Protein AF-A0A5P8WHI8-F1 (afdb_monomer_lite)

Sequence (136 aa):
MHRQERSLDRHYQQRSSLTTFSTIPIKSMQPTISIPQHWGYPRFALEQRTEQGTILGLYYYPNGTELAEQFGGGWRYALMPNKNSDELFHFQENQIQPLTPEELFHQITAEIDFYQQQINILNRQLTVLTEGATNG

Secondary structure (DSSP, 8-state):
--------------------------------PPPPTTSPPPSS-TT-EETTEEEEEEEEE-TTSHHHHHH-SEEEEEEESSTT----EEEEGGG--BPPHHHHHHHHHHHHHHHHHHHHHHHHHHHHHHHHHHT-

Radius of gyration: 28.97 Å; chains: 1; bounding box: 55×82×59 Å

Organism: NCBI:txid2653204

Structure (mmCIF, N/CA/C/O backbone):
data_AF-A0A5P8WHI8-F1
#
_entry.id   AF-A0A5P8WHI8-F1
#
loop_
_atom_site.group_PDB
_atom_site.id
_atom_site.type_symbol
_atom_site.label_atom_id
_atom_site.label_alt_id
_atom_site.label_comp_id
_atom_site.label_asym_id
_atom_site.label_entity_id
_atom_site.label_seq_id
_atom_site.pdbx_PDB_ins_code
_atom_site.Cartn_x
_atom_site.Cartn_y
_atom_site.Cartn_z
_atom_site.occupancy
_atom_site.B_iso_or_equiv
_atom_site.auth_seq_id
_atom_site.auth_comp_id
_atom_site.auth_asym_id
_atom_site.auth_atom_id
_atom_site.pdbx_PDB_model_num
ATOM 1 N N . MET A 1 1 ? 35.576 66.468 -33.083 1.00 38.62 1 MET A N 1
ATOM 2 C CA . MET A 1 1 ? 35.969 65.289 -33.893 1.00 38.62 1 MET A CA 1
ATOM 3 C C . MET A 1 1 ? 35.856 64.071 -32.980 1.00 38.62 1 MET A C 1
ATOM 5 O O . MET A 1 1 ? 36.640 64.002 -32.054 1.00 38.62 1 MET A O 1
ATOM 9 N N . HIS A 1 2 ? 34.806 63.244 -32.943 1.00 37.09 2 HIS A N 1
ATOM 10 C CA . HIS A 1 2 ? 34.093 62.470 -33.979 1.00 37.09 2 HIS A CA 1
ATOM 11 C C . HIS A 1 2 ? 34.968 61.455 -34.735 1.00 37.09 2 HIS A C 1
ATOM 13 O O . HIS A 1 2 ? 35.583 61.833 -35.728 1.00 37.09 2 HIS A O 1
ATOM 19 N N . ARG A 1 3 ? 34.964 60.191 -34.264 1.00 33.81 3 ARG A N 1
ATOM 20 C CA . ARG A 1 3 ? 34.824 58.918 -35.023 1.00 33.81 3 ARG A CA 1
ATOM 21 C C . ARG A 1 3 ? 34.829 57.741 -34.015 1.00 33.81 3 ARG A C 1
ATOM 23 O O . ARG A 1 3 ? 35.724 57.707 -33.184 1.00 33.81 3 ARG A O 1
ATOM 30 N N . GLN A 1 4 ? 33.732 56.981 -33.841 1.00 36.38 4 GLN A N 1
ATOM 31 C CA . GLN A 1 4 ? 33.419 55.682 -34.497 1.00 36.38 4 GLN A CA 1
ATOM 32 C C . GLN A 1 4 ? 34.516 54.630 -34.216 1.00 36.38 4 GLN A C 1
ATOM 34 O O . GLN A 1 4 ? 35.677 54.916 -34.453 1.00 36.38 4 GLN A O 1
ATOM 39 N N . GLU A 1 5 ? 34.287 53.397 -33.753 1.00 35.50 5 GLU A N 1
ATOM 40 C CA . GLU A 1 5 ? 33.186 52.433 -33.928 1.00 35.50 5 GLU A CA 1
ATOM 41 C C . GLU A 1 5 ? 33.658 51.157 -33.158 1.00 35.50 5 GLU A C 1
ATOM 43 O O . GLU A 1 5 ? 34.841 50.844 -33.230 1.00 35.50 5 GLU A O 1
ATOM 48 N N . ARG A 1 6 ? 32.895 50.470 -32.294 1.00 38.19 6 ARG A N 1
ATOM 49 C CA . ARG A 1 6 ? 32.208 49.163 -32.508 1.00 38.19 6 ARG A CA 1
ATOM 50 C C . ARG A 1 6 ? 32.120 48.493 -31.124 1.00 38.19 6 ARG A C 1
ATOM 52 O O . ARG A 1 6 ? 33.112 48.445 -30.413 1.00 38.19 6 ARG A O 1
ATOM 59 N N . SER A 1 7 ? 30.919 48.224 -30.615 1.00 37.97 7 SER A N 1
ATOM 60 C CA . SER A 1 7 ? 30.178 46.960 -30.779 1.00 37.97 7 SER A CA 1
ATOM 61 C C . SER A 1 7 ? 30.771 45.823 -29.951 1.00 37.97 7 SER A C 1
ATOM 63 O O . SER A 1 7 ? 31.786 45.272 -30.354 1.00 37.97 7 SER A O 1
ATOM 65 N N . LEU A 1 8 ? 30.093 45.468 -28.852 1.00 39.69 8 LEU A N 1
ATOM 66 C CA . LEU A 1 8 ? 29.764 44.091 -28.460 1.00 39.69 8 LEU A CA 1
ATOM 67 C C . LEU A 1 8 ? 28.716 44.127 -27.323 1.00 39.69 8 LEU A C 1
ATOM 69 O O . LEU A 1 8 ? 28.942 44.675 -26.248 1.00 39.69 8 LEU A O 1
ATOM 73 N N . ASP A 1 9 ? 27.542 43.588 -27.651 1.00 38.22 9 ASP A N 1
ATOM 74 C CA . ASP A 1 9 ? 26.589 42.896 -26.779 1.00 38.22 9 ASP A CA 1
ATOM 75 C C . ASP A 1 9 ? 25.823 43.666 -25.694 1.00 38.22 9 ASP A C 1
ATOM 77 O O . ASP A 1 9 ? 25.878 43.388 -24.498 1.00 38.22 9 ASP A O 1
ATOM 81 N N . ARG A 1 10 ? 24.915 44.531 -26.161 1.00 40.72 10 ARG A N 1
ATOM 82 C CA . ARG A 1 10 ? 23.573 44.638 -25.568 1.00 40.72 10 ARG A CA 1
ATOM 83 C C . ARG A 1 10 ? 22.611 43.780 -26.384 1.00 40.72 10 ARG A C 1
ATOM 85 O O . ARG A 1 10 ? 22.176 44.252 -27.420 1.00 40.72 10 ARG A O 1
ATOM 92 N N . HIS A 1 11 ? 22.265 42.580 -25.914 1.00 38.16 11 HIS A N 1
ATOM 93 C CA . HIS A 1 11 ? 21.031 41.863 -26.284 1.00 38.16 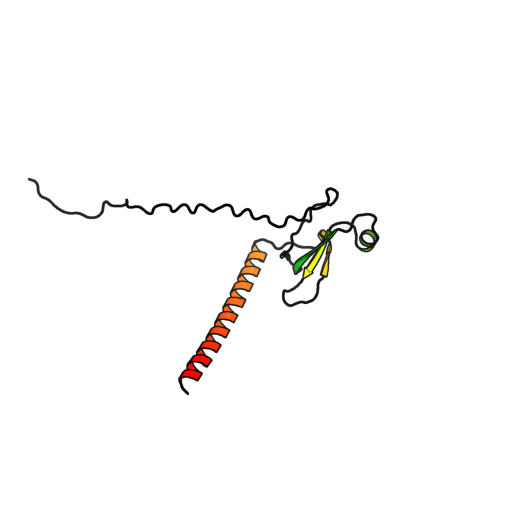11 HIS A CA 1
ATOM 94 C C . HIS A 1 11 ? 20.739 40.706 -25.304 1.00 38.16 11 HIS A C 1
ATOM 96 O O . HIS A 1 11 ? 20.634 39.549 -25.690 1.00 38.16 11 HIS A O 1
ATOM 102 N N . TYR A 1 12 ? 20.528 41.007 -24.019 1.00 36.59 12 TYR A N 1
ATOM 103 C CA . TYR A 1 12 ? 19.754 40.109 -23.148 1.00 36.59 12 TYR A CA 1
ATOM 104 C C . TYR A 1 12 ? 18.271 40.463 -23.255 1.00 36.59 12 TYR A C 1
ATOM 106 O O . TYR A 1 12 ? 17.674 41.016 -22.339 1.00 36.59 12 TYR A O 1
ATOM 114 N N . GLN A 1 13 ? 17.684 40.195 -24.423 1.00 38.03 13 GLN A N 1
ATOM 115 C CA . GLN A 1 13 ? 16.231 40.139 -24.582 1.00 38.03 13 GLN A CA 1
ATOM 116 C C . GLN A 1 13 ? 15.867 39.477 -25.909 1.00 38.03 13 GLN A C 1
ATOM 118 O O . GLN A 1 13 ? 15.640 40.138 -26.918 1.00 38.03 13 GLN A O 1
ATOM 123 N N . GLN A 1 14 ? 15.752 38.151 -25.882 1.00 34.25 14 GLN A N 1
ATOM 124 C CA . GLN A 1 14 ? 14.882 37.430 -26.803 1.00 34.25 14 GLN A CA 1
ATOM 125 C C . GLN A 1 14 ? 14.411 36.113 -26.170 1.00 34.25 14 GLN A C 1
ATOM 127 O O . GLN A 1 14 ? 15.117 35.118 -26.122 1.00 34.25 14 GLN A O 1
ATOM 132 N N . ARG A 1 15 ? 13.180 36.181 -25.650 1.00 40.28 15 ARG A N 1
ATOM 133 C CA . ARG A 1 15 ? 12.101 35.199 -25.823 1.00 40.28 15 ARG A CA 1
ATOM 134 C C . ARG A 1 15 ? 12.485 33.719 -25.696 1.00 40.28 15 ARG A C 1
ATOM 136 O O . ARG A 1 15 ? 12.851 33.075 -26.669 1.00 40.28 15 ARG A O 1
ATOM 143 N N . SER A 1 16 ? 12.173 33.139 -24.544 1.00 36.28 16 SER A N 1
ATOM 144 C CA . SER A 1 16 ? 11.610 31.788 -24.510 1.00 36.28 16 SER A CA 1
ATOM 145 C C . SER A 1 16 ? 10.200 31.906 -23.959 1.00 36.28 16 SER A C 1
ATOM 147 O O . SER A 1 16 ? 9.978 32.172 -22.781 1.00 36.28 16 SER A O 1
ATOM 149 N N . SER A 1 17 ? 9.253 31.852 -24.885 1.00 39.50 17 SER A N 1
ATOM 150 C CA . SER A 1 17 ? 7.820 31.866 -24.654 1.00 39.50 17 SER A CA 1
ATOM 151 C C . SER A 1 17 ? 7.460 30.745 -23.683 1.00 39.50 17 SER A C 1
ATOM 153 O O . SER A 1 17 ? 7.738 29.577 -23.949 1.00 39.50 17 SER A O 1
ATOM 155 N N . LEU A 1 18 ? 6.831 31.110 -22.569 1.00 39.75 18 LEU A N 1
ATOM 156 C CA . LEU A 1 18 ? 6.149 30.181 -21.680 1.00 39.75 18 LEU A CA 1
ATOM 157 C C . LEU A 1 18 ? 5.110 29.415 -22.502 1.00 39.75 18 LEU A C 1
ATOM 159 O O . LEU A 1 18 ? 4.072 29.961 -22.868 1.00 39.75 18 LEU A O 1
ATOM 163 N N . THR A 1 19 ? 5.395 28.152 -22.804 1.00 36.44 19 THR A N 1
ATOM 164 C CA . THR A 1 19 ? 4.344 27.226 -23.217 1.00 36.44 19 THR A CA 1
ATOM 165 C C . THR A 1 19 ? 3.698 26.755 -21.928 1.00 36.44 19 THR A C 1
ATOM 167 O O . THR A 1 19 ? 4.173 25.828 -21.275 1.00 36.44 19 THR A O 1
ATOM 170 N N . THR A 1 20 ? 2.657 27.464 -21.500 1.00 36.59 20 THR A N 1
ATOM 171 C CA . THR A 1 20 ? 1.745 26.969 -20.476 1.00 36.59 20 THR A CA 1
ATOM 172 C C . THR A 1 20 ? 1.108 25.704 -21.038 1.00 36.59 20 THR A C 1
ATOM 174 O O . THR A 1 20 ? 0.197 2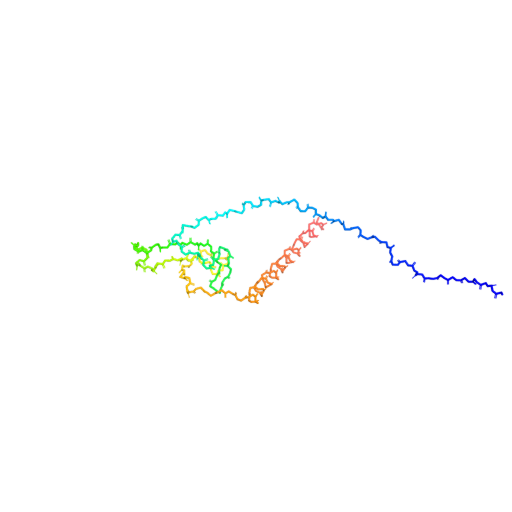5.774 -21.861 1.00 36.59 20 THR A O 1
ATOM 177 N N . PHE A 1 21 ? 1.605 24.538 -20.629 1.00 40.47 21 PHE A N 1
ATOM 178 C CA . PHE A 1 21 ? 0.842 23.308 -20.760 1.00 40.47 21 PHE A CA 1
ATOM 179 C C . PHE A 1 21 ? -0.432 23.513 -19.944 1.00 40.47 21 PHE A C 1
ATOM 181 O O . PHE A 1 21 ? -0.407 23.536 -18.714 1.00 40.47 21 PHE A O 1
ATOM 188 N N . SER A 1 22 ? -1.547 23.748 -20.635 1.00 38.44 22 SER A N 1
ATOM 189 C CA . SER A 1 22 ? -2.865 23.607 -20.039 1.00 38.44 22 SER A CA 1
ATOM 190 C C . SER A 1 22 ? -3.012 22.125 -19.718 1.00 38.44 22 SER A C 1
ATOM 192 O O . SER A 1 22 ? -3.352 21.317 -20.580 1.00 38.44 22 SER A O 1
ATOM 194 N N . THR A 1 23 ? -2.645 21.751 -18.493 1.00 44.94 23 THR A N 1
ATOM 195 C CA . THR A 1 23 ? -2.982 20.448 -17.938 1.00 44.94 23 THR A CA 1
ATOM 196 C C . THR A 1 23 ? -4.497 20.377 -17.947 1.00 44.94 23 THR A C 1
ATOM 198 O O . THR A 1 23 ? -5.163 20.992 -17.114 1.00 44.94 23 THR A O 1
ATOM 201 N N . ILE A 1 24 ? -5.045 19.666 -18.930 1.00 52.69 24 ILE A N 1
ATOM 202 C CA . ILE A 1 24 ? -6.430 19.217 -18.895 1.00 52.69 24 ILE A CA 1
ATOM 203 C C . ILE A 1 24 ? -6.573 18.521 -17.540 1.00 52.69 24 ILE A C 1
ATOM 205 O O . ILE A 1 24 ? -5.793 17.601 -17.272 1.00 52.69 24 ILE A O 1
ATOM 209 N N . PRO A 1 25 ? -7.489 18.947 -16.654 1.00 48.78 25 PRO A N 1
ATOM 210 C CA . PRO A 1 25 ? -7.741 18.202 -15.442 1.00 48.78 25 PRO A CA 1
ATOM 211 C C . PRO A 1 25 ? -8.312 16.859 -15.884 1.00 48.78 25 PRO A C 1
ATOM 213 O O . PRO A 1 25 ? -9.499 16.729 -16.179 1.00 48.78 25 PRO A O 1
ATOM 216 N N . ILE A 1 26 ? -7.449 15.847 -15.968 1.00 54.50 26 ILE A N 1
ATOM 217 C CA . ILE A 1 26 ? -7.895 14.468 -15.947 1.00 54.50 26 ILE A CA 1
ATOM 218 C C . ILE A 1 26 ? -8.557 14.363 -14.585 1.00 54.50 26 ILE A C 1
ATOM 220 O O . ILE A 1 26 ? -7.881 14.360 -13.555 1.00 54.50 26 ILE A O 1
ATOM 224 N N . LYS A 1 27 ? -9.892 14.372 -14.566 1.00 56.62 27 LYS A N 1
ATOM 225 C CA . LYS A 1 27 ? -10.658 13.975 -13.396 1.00 56.62 27 LYS A CA 1
ATOM 226 C C . LYS A 1 27 ? -10.318 12.507 -13.170 1.00 56.62 27 LYS A C 1
ATOM 228 O O . LYS A 1 27 ? -11.005 11.615 -13.653 1.00 56.62 27 LYS A O 1
ATOM 233 N N . SER A 1 28 ? -9.205 12.284 -12.483 1.00 54.72 28 SER A N 1
ATOM 234 C CA . SER A 1 28 ? -8.907 11.068 -11.763 1.00 54.72 28 SER A CA 1
ATOM 235 C C . SER A 1 28 ? -10.102 10.866 -10.845 1.00 54.72 28 SER A C 1
ATOM 237 O O . SER A 1 28 ? -10.212 11.487 -9.789 1.00 54.72 28 SER A O 1
ATOM 239 N N . MET A 1 29 ? -11.070 10.058 -11.273 1.00 57.00 29 MET A N 1
ATOM 240 C CA . MET A 1 29 ? -11.910 9.377 -10.306 1.00 57.00 29 MET A CA 1
ATOM 241 C C . MET A 1 29 ? -11.013 8.303 -9.716 1.00 57.00 29 MET A C 1
ATOM 243 O O . MET A 1 29 ? -11.041 7.150 -10.134 1.00 57.00 29 MET A O 1
ATOM 247 N N . GLN A 1 30 ? -10.132 8.738 -8.815 1.00 63.53 30 GLN A N 1
ATOM 248 C CA . GLN A 1 30 ? -9.361 7.836 -7.989 1.00 63.53 30 GLN A CA 1
ATOM 249 C C . GLN A 1 30 ? -10.395 6.948 -7.294 1.00 63.53 30 GLN A C 1
ATOM 251 O O . GLN A 1 30 ? -11.325 7.492 -6.681 1.00 63.53 30 GLN A O 1
ATOM 256 N N . PRO A 1 31 ? -10.319 5.616 -7.448 1.00 61.75 31 PRO A N 1
ATOM 257 C CA . PRO A 1 31 ? -11.243 4.721 -6.774 1.00 61.75 31 PRO A CA 1
ATOM 258 C C . PRO A 1 31 ? -11.202 5.053 -5.284 1.00 61.75 31 PRO A C 1
ATOM 260 O O . PRO A 1 31 ? -10.179 4.907 -4.621 1.00 61.75 31 PRO A O 1
ATOM 263 N N . THR A 1 32 ? -12.304 5.612 -4.790 1.00 70.75 32 THR A N 1
ATOM 264 C CA . THR A 1 32 ? -12.404 6.093 -3.417 1.00 70.75 32 THR A CA 1
ATOM 265 C C . THR A 1 32 ? -13.132 5.020 -2.634 1.00 70.75 32 THR A C 1
ATOM 267 O O . THR A 1 32 ? -14.328 4.800 -2.827 1.00 70.75 32 THR A O 1
ATOM 270 N N . ILE A 1 33 ? -12.402 4.323 -1.771 1.00 72.88 33 ILE A N 1
ATOM 271 C CA . ILE A 1 33 ? -13.002 3.380 -0.833 1.00 72.88 33 ILE A CA 1
ATOM 272 C C . ILE A 1 33 ? -13.719 4.212 0.229 1.00 72.88 33 ILE A C 1
ATOM 274 O O . ILE A 1 33 ? -13.098 5.009 0.931 1.00 72.88 33 ILE A O 1
ATOM 278 N N . SER A 1 34 ? -15.039 4.059 0.323 1.00 81.81 34 SER A N 1
ATOM 279 C CA . SER A 1 34 ? -15.818 4.686 1.391 1.00 81.81 34 SER A CA 1
ATOM 280 C C . SER A 1 34 ? -15.738 3.82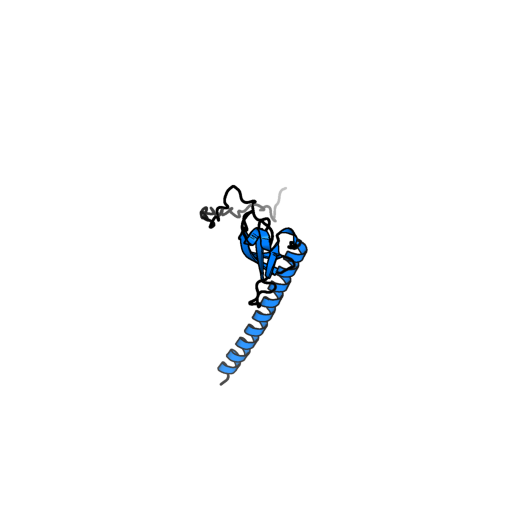8 2.644 1.00 81.81 34 SER A C 1
ATOM 282 O O . SER A 1 34 ? -16.149 2.669 2.638 1.00 81.81 34 SER A O 1
ATOM 284 N N . ILE A 1 35 ? -15.211 4.410 3.717 1.00 86.12 35 ILE A N 1
ATOM 285 C CA . ILE A 1 35 ? -15.140 3.766 5.027 1.00 86.12 35 ILE A CA 1
ATOM 286 C C . ILE A 1 35 ? -16.451 4.059 5.777 1.00 86.12 35 ILE A C 1
ATOM 288 O O . ILE A 1 35 ? -16.883 5.217 5.806 1.00 86.12 35 ILE A O 1
ATOM 292 N N . PRO A 1 36 ? -17.109 3.049 6.376 1.00 87.75 36 PRO A N 1
ATOM 293 C CA . PRO A 1 36 ? -18.281 3.265 7.219 1.00 87.75 36 PRO A CA 1
ATOM 294 C C . PRO A 1 36 ? -18.016 4.299 8.321 1.00 87.75 36 PRO A C 1
ATOM 296 O O . PRO A 1 36 ? -16.992 4.246 8.990 1.00 87.75 36 PRO A O 1
ATOM 299 N N . GLN A 1 37 ? -18.963 5.212 8.560 1.00 83.19 37 GLN A N 1
ATOM 300 C CA . GLN A 1 37 ? -18.780 6.365 9.464 1.00 83.19 37 GLN A CA 1
ATOM 301 C C . GLN A 1 37 ? -18.360 6.019 10.901 1.00 83.19 37 GLN A C 1
ATOM 303 O O . GLN A 1 37 ? -17.752 6.845 11.572 1.00 83.19 37 GLN A O 1
ATOM 308 N N . HIS A 1 38 ? -18.722 4.832 11.391 1.00 86.44 38 HIS A N 1
ATOM 309 C CA . HIS A 1 38 ? -18.407 4.391 12.751 1.00 86.44 38 HIS A CA 1
ATOM 310 C C . HIS A 1 38 ? -17.055 3.670 12.847 1.00 86.44 38 HIS A C 1
ATOM 312 O O . HIS A 1 38 ? -16.642 3.290 13.941 1.00 86.44 38 HIS A O 1
ATOM 318 N N . TRP A 1 39 ? -16.372 3.455 11.721 1.00 88.88 39 TRP A N 1
ATOM 319 C CA . TRP A 1 39 ? -15.011 2.936 11.710 1.00 88.88 39 TRP A CA 1
ATOM 320 C C . TRP A 1 39 ? -14.053 4.117 11.827 1.00 88.88 39 TRP A C 1
ATOM 322 O O . TRP A 1 39 ? -14.254 5.167 11.215 1.00 88.88 39 TRP A O 1
ATOM 332 N N . GLY A 1 40 ? -12.987 3.950 12.610 1.00 87.31 40 GLY A N 1
ATOM 333 C CA . GLY A 1 40 ? -11.855 4.869 12.520 1.00 87.31 40 GLY A CA 1
ATOM 334 C C . GLY A 1 40 ? -11.256 4.817 11.113 1.00 87.31 40 GLY A C 1
ATOM 335 O O . GLY A 1 40 ? -11.385 3.806 10.424 1.00 87.31 40 GLY A O 1
ATOM 336 N N . TYR A 1 41 ? -10.577 5.875 10.678 1.00 90.25 41 TYR A N 1
ATOM 337 C CA . TYR A 1 41 ? -9.779 5.805 9.452 1.00 90.25 41 TYR A CA 1
ATOM 338 C C . TYR A 1 41 ? -8.538 4.930 9.681 1.00 90.25 41 TYR A C 1
ATOM 340 O O . TYR A 1 41 ? -7.970 4.993 10.772 1.00 90.25 41 TYR A O 1
ATOM 348 N N . PRO A 1 42 ? -8.113 4.120 8.694 1.00 93.19 42 PRO A N 1
ATOM 349 C CA . PRO A 1 42 ? -6.878 3.362 8.809 1.00 93.19 42 PRO A CA 1
ATOM 350 C C . PRO A 1 42 ? -5.701 4.334 8.852 1.00 93.19 42 PRO A C 1
ATOM 352 O O . PRO A 1 42 ? -5.644 5.295 8.082 1.00 93.19 42 PRO A O 1
ATOM 355 N N . ARG A 1 43 ? -4.753 4.089 9.756 1.00 95.00 43 ARG A N 1
ATOM 356 C CA . ARG A 1 43 ? -3.532 4.892 9.867 1.00 95.00 43 ARG A CA 1
ATOM 357 C C . ARG A 1 43 ? -2.591 4.719 8.674 1.00 95.00 43 ARG A C 1
ATOM 359 O O . ARG A 1 43 ? -1.849 5.648 8.362 1.00 95.00 43 ARG A O 1
ATOM 366 N N . PHE A 1 44 ? -2.599 3.549 8.039 1.00 95.75 44 PHE A N 1
ATOM 367 C CA . PHE A 1 44 ? -1.708 3.227 6.924 1.00 95.75 44 PHE A CA 1
ATOM 368 C C . PHE A 1 44 ? -2.486 2.915 5.644 1.00 95.75 44 PHE A C 1
ATOM 370 O O . PHE A 1 44 ? -3.631 2.463 5.689 1.00 95.75 44 PHE A O 1
ATOM 377 N N . ALA A 1 45 ? -1.852 3.154 4.498 1.00 93.31 45 ALA A N 1
ATOM 378 C CA . ALA A 1 45 ? -2.448 2.945 3.182 1.00 93.31 45 ALA A CA 1
ATOM 379 C C . ALA A 1 45 ? -1.986 1.632 2.531 1.00 93.31 45 ALA A C 1
ATOM 381 O O . ALA A 1 45 ? -0.963 1.058 2.905 1.00 93.31 45 ALA A O 1
ATOM 382 N N . LEU A 1 46 ? -2.726 1.182 1.512 1.00 93.56 46 LEU A N 1
ATOM 383 C CA . LEU A 1 46 ? -2.256 0.123 0.615 1.00 93.56 46 LEU A CA 1
ATOM 384 C C . LEU A 1 46 ? -0.956 0.548 -0.078 1.00 93.56 46 LEU A C 1
ATOM 386 O O . LEU A 1 46 ? -0.742 1.729 -0.342 1.00 93.56 46 LEU A O 1
ATOM 390 N N . GLU A 1 47 ? -0.099 -0.432 -0.353 1.00 93.56 47 GLU A N 1
ATOM 391 C CA . GLU A 1 47 ? 1.231 -0.303 -0.967 1.00 93.56 47 GLU A CA 1
ATOM 392 C C . GLU A 1 47 ? 2.245 0.524 -0.164 1.00 93.56 47 GLU A C 1
ATOM 394 O O . GLU A 1 47 ? 3.401 0.675 -0.571 1.00 93.56 47 GLU A O 1
ATOM 399 N N . GLN A 1 48 ? 1.859 1.020 1.013 1.00 95.56 48 GLN A N 1
ATOM 400 C CA . GLN A 1 48 ? 2.784 1.689 1.908 1.00 95.56 48 GLN A CA 1
ATOM 401 C C . GLN A 1 48 ? 3.837 0.693 2.410 1.00 95.56 48 GLN A C 1
ATOM 403 O O . GLN A 1 48 ? 3.512 -0.397 2.889 1.00 95.56 48 GLN A O 1
ATOM 408 N N . ARG A 1 49 ? 5.110 1.092 2.310 1.00 95.81 49 ARG A N 1
ATOM 409 C CA . ARG A 1 49 ? 6.250 0.346 2.850 1.00 95.81 49 ARG A CA 1
ATOM 410 C C . ARG A 1 49 ? 6.450 0.689 4.325 1.00 95.81 49 ARG A C 1
ATOM 412 O O . ARG A 1 49 ? 6.402 1.859 4.714 1.00 95.81 49 ARG A O 1
ATOM 419 N N . THR A 1 50 ? 6.683 -0.334 5.128 1.00 96.88 50 THR A N 1
ATOM 420 C CA . THR A 1 50 ? 6.944 -0.272 6.568 1.00 96.88 50 THR A CA 1
ATOM 421 C C . THR A 1 50 ? 8.193 -1.099 6.870 1.00 96.88 50 THR A C 1
ATOM 423 O O . THR A 1 50 ? 8.714 -1.784 5.987 1.00 96.88 50 THR A O 1
ATOM 426 N N . GLU A 1 51 ? 8.691 -1.063 8.104 1.00 95.94 51 GLU A N 1
ATOM 427 C CA . GLU A 1 51 ? 9.822 -1.918 8.499 1.00 95.94 51 GLU A CA 1
ATOM 428 C C . GLU A 1 51 ? 9.514 -3.419 8.350 1.00 95.94 51 GLU A C 1
ATOM 430 O O . GLU A 1 51 ? 10.403 -4.218 8.071 1.00 95.94 51 GLU A O 1
ATOM 435 N N . GLN A 1 52 ? 8.249 -3.808 8.526 1.00 95.56 52 GLN A N 1
ATOM 436 C CA . GLN A 1 52 ? 7.785 -5.197 8.478 1.00 95.56 52 GLN A CA 1
ATOM 437 C C . GLN A 1 52 ? 7.451 -5.681 7.060 1.00 95.56 52 GLN A C 1
ATOM 439 O O . GLN A 1 52 ? 7.281 -6.883 6.860 1.00 95.56 52 GLN A O 1
ATOM 444 N N . GLY A 1 53 ? 7.302 -4.776 6.088 1.00 95.19 53 GLY A N 1
ATOM 445 C CA . GLY A 1 53 ? 6.942 -5.136 4.721 1.00 95.19 53 GLY A CA 1
ATOM 446 C C . GLY A 1 53 ? 6.077 -4.105 4.006 1.00 95.19 53 GLY A C 1
ATOM 447 O O . GLY A 1 53 ? 5.941 -2.958 4.420 1.00 95.19 53 GLY A O 1
ATOM 448 N N . THR A 1 54 ? 5.486 -4.520 2.889 1.00 96.12 54 THR A N 1
ATOM 449 C CA . THR A 1 54 ? 4.538 -3.704 2.117 1.00 96.12 54 THR A CA 1
ATOM 450 C C . THR A 1 54 ? 3.110 -4.087 2.477 1.00 96.12 54 THR A C 1
ATOM 452 O O . THR A 1 54 ? 2.773 -5.270 2.472 1.00 96.12 54 THR A O 1
ATOM 455 N N . ILE A 1 55 ? 2.263 -3.102 2.768 1.00 96.69 55 ILE A N 1
ATOM 456 C CA . ILE A 1 55 ? 0.848 -3.327 3.087 1.00 96.69 55 ILE A CA 1
ATOM 457 C C . ILE A 1 55 ? 0.088 -3.695 1.814 1.00 96.69 55 ILE A C 1
ATOM 459 O O . ILE A 1 55 ? -0.011 -2.885 0.898 1.00 96.69 55 ILE A O 1
ATOM 463 N N . LEU A 1 56 ? -0.491 -4.892 1.769 1.00 95.69 56 LEU A N 1
ATOM 464 C CA . LEU A 1 56 ? -1.286 -5.370 0.631 1.00 95.69 56 LEU A CA 1
ATOM 465 C C . LEU A 1 56 ? -2.772 -5.549 0.956 1.00 95.69 56 LEU A C 1
ATOM 467 O O . LEU A 1 56 ? -3.588 -5.656 0.044 1.00 95.69 56 LEU A O 1
ATOM 471 N N . GLY A 1 57 ? -3.143 -5.567 2.238 1.00 95.00 57 GLY A N 1
ATOM 472 C CA . GLY A 1 57 ? -4.532 -5.742 2.655 1.00 95.00 57 GLY A CA 1
ATOM 473 C C . GLY A 1 57 ? -4.888 -4.927 3.888 1.00 95.00 57 GLY A C 1
ATOM 474 O O . GLY A 1 57 ? -4.062 -4.734 4.780 1.00 95.00 57 GLY A O 1
ATOM 475 N N . LEU A 1 58 ? -6.143 -4.483 3.929 1.00 94.81 58 LEU A N 1
ATOM 476 C CA . LEU A 1 58 ? -6.760 -3.741 5.024 1.00 94.81 58 LEU A CA 1
ATOM 477 C C . LEU A 1 58 ? -8.039 -4.472 5.437 1.00 94.81 58 LEU A C 1
ATOM 479 O O . LEU A 1 58 ? -8.933 -4.658 4.611 1.00 94.81 58 LEU A O 1
ATOM 483 N N . TYR A 1 59 ? -8.148 -4.848 6.707 1.00 93.44 59 TYR A N 1
ATOM 484 C CA . TYR A 1 59 ? -9.345 -5.472 7.271 1.00 93.44 59 TYR A CA 1
ATOM 485 C C . TYR A 1 59 ? -9.774 -4.716 8.520 1.00 93.44 59 TYR A C 1
ATOM 487 O O . TYR A 1 59 ? -8.933 -4.319 9.322 1.00 93.44 59 TYR A O 1
ATOM 495 N N . TYR A 1 60 ? -11.077 -4.535 8.714 1.00 93.25 60 TYR A N 1
ATOM 496 C CA . TYR A 1 60 ? -11.609 -3.958 9.943 1.00 93.25 60 TYR A CA 1
ATOM 497 C C . TYR A 1 60 ? -12.389 -5.018 10.708 1.00 93.25 60 TYR A C 1
ATOM 499 O O . TYR A 1 60 ? -13.291 -5.639 10.147 1.00 93.25 60 TYR A O 1
ATOM 507 N N . TYR A 1 61 ? -12.051 -5.217 11.981 1.00 94.06 61 TYR A N 1
ATOM 508 C CA . TYR A 1 61 ? -12.772 -6.108 12.889 1.00 94.06 61 TYR A CA 1
ATOM 509 C C . TYR A 1 61 ? -13.644 -5.270 13.833 1.00 94.06 61 TYR A C 1
ATOM 511 O O . TYR A 1 61 ? -13.112 -4.646 14.758 1.00 94.06 61 TYR A O 1
ATOM 519 N N . PRO A 1 62 ? -14.974 -5.214 13.619 1.00 91.12 62 PRO A N 1
ATOM 520 C CA . PRO A 1 62 ? -15.869 -4.458 14.483 1.00 91.12 62 PRO A CA 1
ATOM 521 C C . PRO A 1 62 ? -15.903 -5.037 15.897 1.00 91.12 62 PRO A C 1
ATOM 523 O O . PRO A 1 62 ? -15.931 -6.256 16.079 1.00 91.12 62 PRO A O 1
ATOM 526 N N . ASN A 1 63 ? -15.952 -4.162 16.901 1.00 90.44 63 ASN A N 1
ATOM 527 C CA . ASN A 1 63 ? -16.101 -4.572 18.297 1.00 90.44 63 ASN A CA 1
ATOM 528 C C . ASN A 1 63 ? -17.376 -5.412 18.493 1.00 90.44 63 ASN A C 1
ATOM 530 O O . ASN A 1 63 ? -18.411 -5.115 17.898 1.00 90.44 63 ASN A O 1
ATOM 534 N N . GLY A 1 64 ? -17.302 -6.439 19.345 1.00 90.38 64 GLY A N 1
ATOM 535 C CA . GLY A 1 64 ? -18.422 -7.355 19.608 1.00 90.38 64 GLY A CA 1
ATOM 536 C C . GLY A 1 64 ? -18.620 -8.448 18.551 1.00 90.38 64 GLY A C 1
ATOM 537 O O . GLY A 1 64 ? -19.654 -9.107 18.549 1.00 90.38 64 GLY A O 1
ATOM 538 N N . THR A 1 65 ? -17.656 -8.632 17.644 1.00 92.25 65 THR A N 1
ATOM 539 C CA . THR A 1 65 ? -17.596 -9.786 16.733 1.00 92.25 65 THR A CA 1
ATOM 540 C C . THR A 1 65 ? -16.591 -10.818 17.240 1.00 92.25 65 THR A C 1
ATOM 542 O O . THR A 1 65 ? -15.617 -10.454 17.898 1.00 92.25 65 THR A O 1
ATOM 545 N N . GLU A 1 66 ? -16.769 -12.088 16.869 1.00 94.62 66 GLU A N 1
ATOM 546 C CA . GLU A 1 66 ? -15.849 -13.178 17.239 1.00 94.62 66 GLU A CA 1
ATOM 547 C C . GLU A 1 66 ? -14.393 -12.879 16.829 1.00 94.62 66 GLU A C 1
ATOM 549 O O . GLU A 1 66 ? -13.460 -13.092 17.600 1.00 94.62 66 GLU A O 1
ATOM 554 N N . LEU A 1 67 ? -14.184 -12.294 15.644 1.00 92.69 67 LEU A N 1
ATOM 555 C CA . LEU A 1 67 ? -12.848 -11.894 15.187 1.00 92.69 67 LEU A CA 1
ATOM 556 C C . LEU A 1 67 ? -12.226 -10.815 16.083 1.00 92.69 67 LEU A C 1
ATOM 558 O O . LEU A 1 67 ? -11.029 -10.860 16.366 1.00 92.69 67 LEU A O 1
ATOM 562 N N . ALA A 1 68 ? -13.020 -9.849 16.550 1.00 93.25 68 ALA A N 1
ATOM 563 C CA . ALA A 1 68 ? -12.536 -8.830 17.474 1.00 93.25 68 ALA A CA 1
ATOM 564 C C . ALA A 1 68 ? -12.264 -9.394 18.877 1.00 93.25 68 ALA A C 1
ATOM 566 O O . ALA A 1 68 ? -11.355 -8.906 19.543 1.00 93.25 68 ALA A O 1
ATOM 567 N N . GLU A 1 69 ? -12.994 -10.420 19.317 1.00 93.75 69 GLU A N 1
ATOM 568 C CA . GLU A 1 69 ? -12.714 -11.117 20.580 1.00 93.75 69 GLU A CA 1
ATOM 569 C C . GLU A 1 69 ? -11.400 -11.903 20.518 1.00 93.75 69 GLU A C 1
ATOM 571 O O . GLU A 1 69 ? -10.603 -11.845 21.452 1.00 93.75 69 GLU A O 1
ATOM 576 N N . GLN A 1 70 ? -11.142 -12.593 19.404 1.00 93.06 70 GLN A N 1
ATOM 577 C CA . GLN A 1 70 ? -9.937 -13.410 19.237 1.00 93.06 70 GLN A CA 1
ATOM 578 C C . GLN A 1 70 ? -8.686 -12.573 18.976 1.00 93.06 70 GLN A C 1
ATOM 580 O O . GLN A 1 70 ? -7.614 -12.856 19.510 1.00 93.06 70 GLN A O 1
ATOM 585 N N . PHE A 1 71 ? -8.804 -11.546 18.135 1.00 89.88 71 PHE A N 1
ATOM 586 C CA . PHE A 1 71 ? -7.638 -10.825 17.640 1.00 89.88 71 PHE A CA 1
ATOM 587 C C . PHE A 1 71 ? -7.517 -9.416 18.210 1.00 89.88 71 PHE A C 1
ATOM 589 O O . PHE A 1 71 ? -6.409 -8.877 18.178 1.00 89.88 71 PHE A O 1
ATOM 596 N N . GLY A 1 72 ? -8.598 -8.833 18.735 1.00 90.81 72 GLY A N 1
ATOM 597 C CA . GLY A 1 72 ? -8.757 -7.421 19.101 1.00 90.81 72 GLY A CA 1
ATOM 598 C C . GLY A 1 72 ? -9.536 -6.634 18.035 1.00 90.81 72 GLY A C 1
ATOM 599 O O . GLY A 1 72 ? -9.399 -6.892 16.836 1.00 90.81 72 GLY A O 1
ATOM 600 N N . GLY A 1 73 ? -10.328 -5.644 18.447 1.00 92.88 73 GLY A N 1
ATOM 601 C CA . GLY A 1 73 ? -11.071 -4.780 17.522 1.00 92.88 73 GLY A CA 1
ATOM 602 C C . GLY A 1 73 ? -10.194 -3.792 16.743 1.00 92.88 73 GLY A C 1
ATOM 603 O O . GLY A 1 73 ? -9.068 -3.490 17.141 1.00 92.88 73 GLY A O 1
ATOM 604 N N . GLY A 1 74 ? -10.728 -3.265 15.639 1.00 93.94 74 GLY A N 1
ATOM 605 C CA . GLY A 1 74 ? -10.096 -2.218 14.829 1.00 93.94 74 GLY A CA 1
ATOM 606 C C . GLY A 1 74 ? -9.412 -2.719 13.554 1.00 93.94 74 GLY A C 1
ATOM 607 O O . GLY A 1 74 ? -9.722 -3.798 13.045 1.00 93.94 74 GLY A O 1
ATOM 608 N N . TRP A 1 75 ? -8.504 -1.901 13.013 1.00 95.56 75 TRP A N 1
ATOM 609 C CA . TRP A 1 75 ? -7.809 -2.189 11.758 1.00 95.56 75 TRP A CA 1
ATOM 610 C C . TRP A 1 75 ? -6.744 -3.276 11.897 1.00 95.56 75 TRP A C 1
ATOM 612 O O . TRP A 1 75 ? -5.984 -3.335 12.868 1.00 95.56 75 TRP A O 1
ATOM 622 N N . ARG A 1 76 ? -6.674 -4.106 10.860 1.00 95.56 76 ARG A N 1
ATOM 623 C CA . ARG A 1 76 ? -5.660 -5.122 10.612 1.00 95.56 76 ARG A CA 1
ATOM 624 C C . ARG A 1 76 ? -5.064 -4.917 9.243 1.00 95.56 76 ARG A C 1
ATOM 626 O O . ARG A 1 76 ? -5.765 -4.584 8.288 1.00 95.56 76 ARG A O 1
ATOM 633 N N . TYR A 1 77 ? -3.779 -5.197 9.166 1.00 97.12 77 TYR A N 1
ATOM 634 C CA . TYR A 1 77 ? -2.990 -4.969 7.977 1.00 97.12 77 TYR A CA 1
ATOM 635 C C . TYR A 1 77 ? -2.311 -6.272 7.587 1.00 97.12 77 TYR A C 1
ATOM 637 O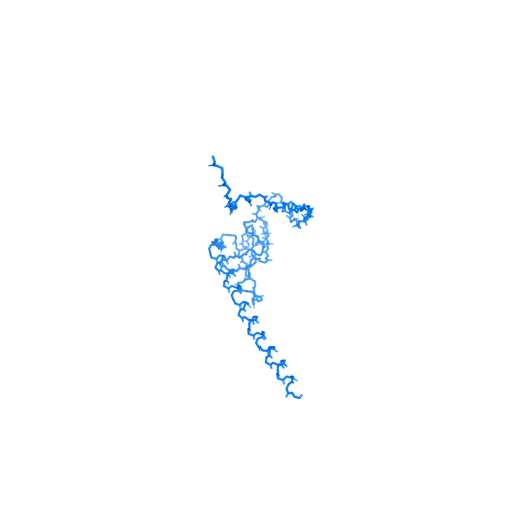 O . TYR A 1 77 ? -1.628 -6.877 8.414 1.00 97.12 77 TYR A O 1
ATOM 645 N N . ALA A 1 78 ? -2.514 -6.703 6.345 1.00 96.50 78 ALA A N 1
ATOM 646 C CA . ALA A 1 78 ? -1.751 -7.798 5.762 1.00 96.50 78 ALA A CA 1
ATOM 647 C C . ALA A 1 78 ? -0.508 -7.222 5.086 1.00 96.50 78 ALA A C 1
ATOM 649 O O . ALA A 1 78 ? -0.622 -6.385 4.187 1.00 96.50 78 ALA A O 1
ATOM 650 N N . LEU A 1 79 ? 0.662 -7.647 5.550 1.00 96.94 79 LEU A N 1
ATOM 651 C CA . LEU A 1 79 ? 1.957 -7.192 5.075 1.00 96.94 79 LEU A CA 1
ATOM 652 C C . LEU A 1 79 ? 2.698 -8.339 4.400 1.00 96.94 79 LEU A C 1
ATOM 654 O O . LEU A 1 79 ? 2.751 -9.456 4.916 1.00 96.94 79 LEU A O 1
ATOM 658 N N . MET A 1 80 ? 3.309 -8.018 3.267 1.00 96.56 80 MET A N 1
ATOM 659 C CA . MET A 1 80 ? 4.233 -8.887 2.556 1.00 96.56 80 MET A CA 1
ATOM 660 C C . MET A 1 80 ? 5.670 -8.443 2.881 1.00 96.56 80 MET A C 1
ATOM 662 O O . MET A 1 80 ? 6.030 -7.307 2.551 1.00 96.56 80 MET A O 1
ATOM 666 N N . PRO A 1 81 ? 6.499 -9.284 3.526 1.00 92.62 81 PRO A N 1
ATOM 667 C CA . PRO A 1 81 ? 7.795 -8.862 4.061 1.00 92.62 81 PRO A CA 1
ATOM 668 C C . PRO A 1 81 ? 8.829 -8.593 2.966 1.00 92.62 81 PRO A C 1
ATOM 670 O O . PRO A 1 81 ? 9.687 -7.728 3.116 1.00 92.62 81 PRO A O 1
ATOM 673 N N . ASN A 1 82 ? 8.746 -9.302 1.839 1.00 86.31 82 ASN A N 1
ATOM 674 C CA . ASN A 1 82 ? 9.562 -9.036 0.661 1.00 86.31 82 ASN A CA 1
ATOM 675 C C . ASN A 1 82 ? 8.766 -9.322 -0.622 1.00 86.31 82 ASN A C 1
ATOM 677 O O . ASN A 1 82 ? 7.853 -10.139 -0.613 1.00 86.31 82 ASN A O 1
ATOM 681 N N . LYS A 1 83 ? 9.131 -8.674 -1.736 1.00 81.19 83 LYS A N 1
ATOM 682 C CA . LYS A 1 83 ? 8.404 -8.767 -3.021 1.00 81.19 83 LYS A CA 1
ATOM 683 C C . LYS A 1 83 ? 8.415 -10.146 -3.685 1.00 81.19 83 LYS A C 1
ATOM 685 O O . LYS A 1 83 ? 7.668 -10.352 -4.632 1.00 81.19 83 LYS A O 1
ATOM 690 N N . ASN A 1 84 ? 9.259 -11.054 -3.210 1.00 82.75 84 ASN A N 1
ATOM 691 C CA . ASN A 1 84 ? 9.417 -12.402 -3.746 1.00 82.75 84 ASN A CA 1
ATOM 692 C C . ASN A 1 84 ? 8.815 -13.459 -2.807 1.00 82.75 84 ASN A C 1
ATOM 694 O O . ASN A 1 84 ? 9.095 -14.644 -2.967 1.00 82.75 84 ASN A O 1
ATOM 698 N N . SER A 1 85 ? 8.068 -13.035 -1.787 1.00 86.50 85 SER A N 1
ATOM 699 C CA . SER A 1 85 ? 7.442 -13.915 -0.812 1.00 86.50 85 SER A CA 1
ATOM 700 C C . SER A 1 85 ? 5.972 -14.088 -1.149 1.00 86.50 85 SER A C 1
ATOM 702 O O . SER A 1 85 ? 5.269 -13.109 -1.383 1.00 86.50 85 SER A O 1
ATOM 704 N N . ASP A 1 86 ? 5.509 -15.331 -1.091 1.00 87.62 86 ASP A N 1
ATOM 705 C CA . ASP A 1 86 ? 4.087 -15.661 -1.187 1.00 87.62 86 ASP A CA 1
ATOM 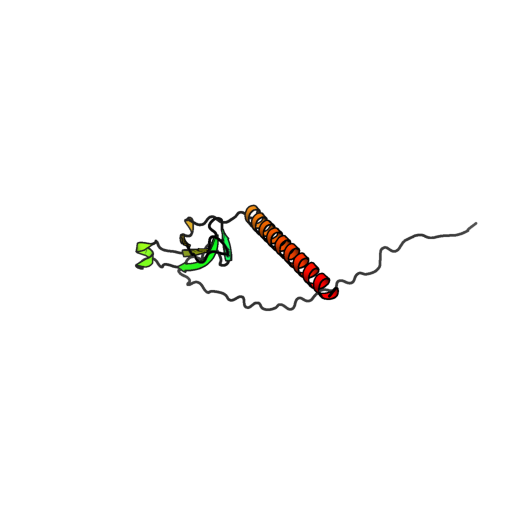706 C C . ASP A 1 86 ? 3.376 -15.565 0.180 1.00 87.62 86 ASP A C 1
ATOM 708 O O . ASP A 1 86 ? 2.178 -15.830 0.289 1.00 87.62 86 ASP A O 1
ATOM 712 N N . GLU A 1 87 ? 4.101 -15.205 1.245 1.00 92.31 87 GLU A N 1
ATOM 713 C CA . GLU A 1 87 ? 3.576 -15.165 2.608 1.00 92.31 87 GLU A CA 1
ATOM 714 C C . GLU A 1 87 ? 3.046 -13.775 2.981 1.00 92.31 87 GLU A C 1
ATOM 716 O O . GLU A 1 87 ? 3.689 -12.743 2.763 1.00 92.31 87 GLU A O 1
ATOM 721 N N . LEU A 1 88 ? 1.869 -13.766 3.615 1.00 93.44 88 LEU A N 1
ATOM 722 C CA . LEU A 1 88 ? 1.243 -12.577 4.184 1.00 93.44 88 LEU A CA 1
ATOM 723 C C . LEU A 1 88 ? 1.120 -12.709 5.696 1.00 93.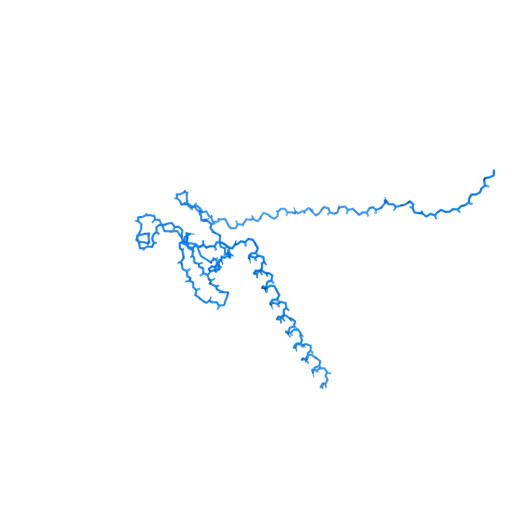44 88 LEU A C 1
ATOM 725 O O . LEU A 1 88 ? 0.527 -13.655 6.216 1.00 93.44 88 LEU A O 1
ATOM 729 N N . PHE A 1 89 ? 1.606 -11.695 6.400 1.00 94.38 89 PHE A N 1
ATOM 730 C CA . PHE A 1 89 ? 1.538 -11.607 7.852 1.00 94.38 89 PHE A CA 1
ATOM 731 C C . PHE A 1 89 ? 0.529 -10.544 8.266 1.00 94.38 89 PHE A C 1
ATOM 733 O O . PHE A 1 89 ? 0.440 -9.486 7.648 1.00 94.38 89 PHE A O 1
ATOM 740 N N . HIS A 1 90 ? -0.236 -10.819 9.319 1.00 94.75 90 HIS A N 1
ATOM 741 C CA . HIS A 1 90 ? -1.303 -9.935 9.776 1.00 94.75 90 HIS A CA 1
ATOM 742 C C . HIS A 1 90 ? -0.890 -9.215 11.055 1.00 94.75 90 HIS A C 1
ATOM 744 O O . HIS A 1 90 ? -0.574 -9.856 12.057 1.00 94.75 90 HIS A O 1
ATOM 750 N N . PHE A 1 91 ? -0.945 -7.887 11.030 1.00 95.44 91 PHE A N 1
ATOM 751 C CA . PHE A 1 91 ? -0.535 -7.032 12.140 1.00 95.44 91 PHE A CA 1
ATOM 752 C C . PHE A 1 91 ? -1.674 -6.130 12.612 1.00 95.44 91 PHE A C 1
ATOM 754 O O . PHE A 1 91 ? -2.532 -5.703 11.833 1.00 95.44 91 PHE A O 1
ATOM 761 N N . GLN A 1 92 ? -1.663 -5.825 13.909 1.00 94.62 92 GLN A N 1
ATOM 762 C CA . GLN A 1 92 ? -2.402 -4.704 14.482 1.00 94.62 92 GLN A CA 1
ATOM 763 C C . GLN A 1 92 ? -1.753 -3.377 14.097 1.00 94.62 92 GLN A C 1
ATOM 765 O O . GLN A 1 92 ? -0.547 -3.293 13.874 1.00 94.62 92 GLN A O 1
ATOM 770 N N . GLU A 1 93 ? -2.547 -2.310 14.104 1.00 93.50 93 GLU A N 1
ATOM 771 C CA . GLU A 1 93 ? -2.070 -0.963 13.782 1.00 93.50 93 GLU A CA 1
ATOM 772 C C . GLU A 1 93 ? -0.907 -0.486 14.671 1.00 93.50 93 GLU A C 1
ATOM 774 O O . GLU A 1 93 ? -0.004 0.201 14.203 1.00 93.50 93 GLU A O 1
ATOM 779 N N . ASN A 1 94 ? -0.899 -0.866 15.949 1.00 93.69 94 ASN A N 1
ATOM 780 C CA . ASN A 1 94 ? 0.157 -0.513 16.904 1.00 93.69 94 ASN A CA 1
ATOM 781 C C . ASN A 1 94 ? 1.437 -1.359 16.760 1.00 93.69 94 ASN A C 1
ATOM 783 O O . ASN A 1 94 ? 2.447 -1.017 17.368 1.00 93.69 94 ASN A O 1
ATOM 787 N N . GLN A 1 95 ? 1.399 -2.447 15.988 1.00 95.12 95 GLN A N 1
ATOM 788 C CA . GLN A 1 95 ? 2.544 -3.330 15.745 1.00 95.12 95 GLN A CA 1
ATOM 789 C C . GLN A 1 95 ? 3.338 -2.927 14.496 1.00 95.12 95 GLN A C 1
ATOM 791 O O . GLN A 1 95 ? 4.415 -3.468 14.258 1.00 95.12 95 GLN A O 1
ATOM 796 N N . ILE A 1 96 ? 2.809 -2.001 13.694 1.00 96.88 96 ILE A N 1
ATOM 797 C CA . ILE A 1 96 ? 3.438 -1.540 12.458 1.00 96.88 96 ILE A CA 1
ATOM 798 C C . ILE A 1 96 ? 4.316 -0.329 12.743 1.00 96.88 96 ILE A C 1
ATOM 800 O O . ILE A 1 96 ? 3.871 0.655 13.340 1.00 96.88 96 ILE A O 1
ATOM 804 N N . GLN A 1 97 ? 5.547 -0.382 12.237 1.00 97.50 97 GLN A N 1
ATOM 805 C CA . GLN A 1 97 ? 6.494 0.724 12.311 1.00 97.50 97 GLN A CA 1
ATOM 806 C C . GLN A 1 97 ? 6.644 1.354 10.925 1.00 97.50 97 GLN A C 1
ATOM 808 O O . GLN A 1 97 ? 7.118 0.685 10.000 1.00 97.50 97 GLN A O 1
ATOM 813 N N . PRO A 1 98 ? 6.196 2.608 10.732 1.00 96.62 98 PRO A N 1
ATOM 814 C CA . PRO A 1 98 ? 6.397 3.291 9.466 1.00 96.62 98 PRO A CA 1
ATOM 815 C C . PRO A 1 98 ? 7.885 3.554 9.250 1.00 96.62 98 PRO A C 1
ATOM 817 O O . PRO A 1 98 ? 8.584 3.935 10.184 1.00 96.62 98 PRO A O 1
ATOM 820 N N . LEU A 1 99 ? 8.329 3.437 8.001 1.00 97.06 99 LEU A N 1
ATOM 821 C CA . LEU A 1 99 ? 9.654 3.910 7.624 1.00 97.06 99 LEU A CA 1
ATOM 822 C C . LEU A 1 99 ? 9.719 5.430 7.763 1.00 97.06 99 LEU A C 1
ATOM 824 O O . LEU A 1 99 ? 8.772 6.151 7.421 1.00 97.06 99 LEU A O 1
ATOM 828 N N . THR A 1 100 ? 10.867 5.920 8.205 1.00 97.44 100 THR A N 1
ATOM 829 C CA . THR A 1 100 ? 11.202 7.333 8.073 1.00 97.44 100 THR A CA 1
ATOM 830 C C . THR A 1 100 ? 11.350 7.706 6.590 1.00 97.44 100 THR A C 1
ATOM 832 O O . THR A 1 100 ? 11.615 6.847 5.741 1.00 97.44 100 THR A O 1
ATOM 835 N N . PRO A 1 101 ? 11.212 8.997 6.234 1.00 97.19 101 PRO A N 1
ATOM 836 C CA . PRO A 1 101 ? 11.441 9.444 4.861 1.00 97.19 101 PRO A CA 1
ATOM 837 C C . PRO A 1 101 ? 12.830 9.077 4.322 1.00 97.19 101 PRO A C 1
ATOM 839 O O . PRO A 1 101 ? 12.960 8.759 3.142 1.00 97.19 101 PRO A O 1
ATOM 842 N N . GLU A 1 102 ? 13.855 9.100 5.179 1.00 98.00 102 GLU A N 1
ATOM 843 C CA . GLU A 1 102 ? 15.229 8.748 4.814 1.00 98.00 102 GLU A CA 1
ATOM 844 C C . GLU A 1 102 ? 15.369 7.255 4.505 1.00 98.00 102 GLU A C 1
ATOM 846 O O . GLU A 1 102 ? 15.904 6.896 3.457 1.00 98.00 102 GLU A O 1
ATOM 851 N N . GLU A 1 103 ? 14.822 6.380 5.351 1.00 97.56 103 GLU A N 1
ATOM 852 C CA . GLU A 1 103 ? 14.840 4.932 5.110 1.00 97.56 103 GLU A CA 1
ATOM 853 C C . GLU A 1 103 ? 14.065 4.562 3.848 1.00 97.56 103 GLU A C 1
ATOM 855 O O . GLU A 1 103 ? 14.531 3.750 3.047 1.00 97.56 103 GLU A O 1
ATOM 860 N N . LEU A 1 104 ? 12.904 5.185 3.628 1.00 96.19 104 LEU A N 1
ATOM 861 C CA . LEU A 1 104 ? 12.128 4.970 2.412 1.00 96.19 104 LEU A CA 1
ATOM 862 C C . LEU A 1 104 ? 12.920 5.399 1.169 1.00 96.19 104 LEU A C 1
ATOM 864 O O . LEU A 1 104 ? 12.970 4.660 0.185 1.00 96.19 104 LEU A O 1
ATOM 868 N N . PHE A 1 105 ? 13.563 6.568 1.214 1.00 97.69 105 PHE A N 1
ATOM 869 C CA . PHE A 1 105 ? 14.393 7.058 0.115 1.00 97.69 105 PHE A CA 1
ATOM 870 C C . PHE A 1 105 ? 15.586 6.134 -0.154 1.00 97.69 105 PHE A C 1
ATOM 872 O O . PHE A 1 105 ? 15.880 5.812 -1.309 1.00 97.69 105 PHE A O 1
ATOM 879 N N . HIS A 1 106 ? 16.238 5.660 0.908 1.00 97.25 106 HIS A N 1
ATOM 880 C CA . HIS A 1 106 ? 17.332 4.705 0.815 1.00 97.25 106 HIS A CA 1
ATOM 881 C C . HIS A 1 106 ? 16.880 3.393 0.158 1.00 97.25 106 HIS A C 1
ATOM 883 O O . HIS A 1 106 ? 17.512 2.940 -0.796 1.00 97.25 106 HIS A O 1
ATOM 889 N N . GLN A 1 107 ? 15.749 2.822 0.589 1.00 94.94 107 GLN A N 1
ATOM 890 C CA . GLN A 1 107 ? 15.197 1.600 -0.004 1.00 94.94 107 GLN A CA 1
ATOM 891 C C . GLN A 1 107 ? 14.848 1.769 -1.486 1.00 94.94 107 GLN A C 1
ATOM 893 O O . GLN A 1 107 ? 15.129 0.880 -2.287 1.00 94.94 107 GLN A O 1
ATOM 898 N N . ILE A 1 108 ? 14.240 2.898 -1.865 1.00 94.81 108 ILE A N 1
ATOM 899 C CA . ILE A 1 108 ? 13.903 3.183 -3.266 1.00 94.81 108 ILE A CA 1
ATOM 900 C C . ILE A 1 108 ? 15.178 3.293 -4.109 1.00 94.81 108 ILE A C 1
ATOM 902 O O . ILE A 1 108 ? 15.241 2.716 -5.191 1.00 94.81 108 ILE A O 1
ATOM 906 N N . THR A 1 109 ? 16.199 3.991 -3.609 1.00 98.06 109 THR A N 1
ATOM 907 C CA . THR A 1 109 ? 17.474 4.171 -4.322 1.00 98.06 109 THR A CA 1
ATOM 908 C C . THR A 1 109 ? 18.187 2.835 -4.523 1.00 98.06 109 THR A C 1
ATOM 910 O O . THR A 1 109 ? 18.551 2.499 -5.646 1.00 98.06 109 THR A O 1
ATOM 913 N N . ALA A 1 110 ? 18.295 2.022 -3.468 1.00 96.12 110 ALA A N 1
ATOM 914 C CA . ALA A 1 110 ? 18.900 0.695 -3.551 1.00 96.12 110 ALA A CA 1
ATOM 915 C C . ALA A 1 110 ? 18.157 -0.224 -4.538 1.00 96.12 110 ALA A C 1
ATOM 917 O O . ALA A 1 110 ? 18.780 -0.977 -5.287 1.00 96.12 110 ALA A O 1
ATOM 918 N N . GLU A 1 111 ? 16.823 -0.145 -4.572 1.00 94.75 111 GLU A N 1
ATOM 919 C CA . GLU A 1 111 ? 16.008 -0.901 -5.521 1.00 94.75 111 GLU A CA 1
ATOM 920 C C . GLU A 1 111 ? 16.232 -0.442 -6.974 1.00 94.75 111 GLU A C 1
ATOM 922 O O . GLU A 1 111 ? 16.355 -1.278 -7.872 1.00 94.75 111 GLU A O 1
ATOM 927 N N . ILE A 1 112 ? 16.340 0.869 -7.215 1.00 97.44 112 ILE A N 1
ATOM 928 C CA . ILE A 1 112 ? 16.667 1.424 -8.537 1.00 97.44 112 ILE A CA 1
ATOM 929 C C . ILE A 1 112 ? 18.041 0.927 -9.002 1.00 97.44 112 ILE A C 1
ATOM 931 O O . ILE A 1 112 ? 18.155 0.414 -10.118 1.00 97.44 112 ILE A O 1
ATOM 935 N N . ASP A 1 113 ? 19.061 1.034 -8.151 1.00 98.31 113 ASP A N 1
ATOM 936 C CA . ASP A 1 113 ? 20.433 0.638 -8.480 1.00 98.31 113 ASP A CA 1
ATOM 937 C C . ASP A 1 113 ? 20.517 -0.854 -8.827 1.00 98.31 113 ASP A C 1
ATOM 939 O O . ASP A 1 113 ? 21.147 -1.245 -9.815 1.00 98.31 113 ASP A O 1
ATOM 943 N N . PHE A 1 114 ? 19.820 -1.697 -8.061 1.00 96.38 114 PHE A N 1
ATOM 944 C CA . PHE A 1 114 ? 19.734 -3.132 -8.311 1.00 96.38 114 PHE A CA 1
ATOM 945 C C . PHE A 1 114 ? 19.159 -3.451 -9.700 1.00 96.38 114 PHE A C 1
ATOM 947 O O . PHE A 1 114 ? 19.747 -4.233 -10.455 1.00 96.38 114 PHE A O 1
ATOM 954 N N . TYR A 1 115 ? 18.038 -2.833 -10.084 1.00 96.75 115 TYR A N 1
ATOM 955 C CA . TYR A 1 115 ? 17.451 -3.077 -11.404 1.00 96.75 115 TYR A CA 1
ATOM 956 C C . TYR A 1 115 ? 18.294 -2.504 -12.543 1.00 96.75 115 TYR A C 1
ATOM 958 O O . TYR A 1 115 ? 18.410 -3.140 -13.591 1.00 96.75 115 TYR A O 1
ATOM 966 N N . GLN A 1 116 ? 18.941 -1.353 -12.351 1.00 98.25 116 GLN A N 1
ATOM 967 C CA . GLN A 1 116 ? 19.869 -0.807 -13.344 1.00 98.25 116 GLN A CA 1
ATOM 968 C C . GLN A 1 116 ? 21.040 -1.762 -13.613 1.00 98.25 116 GLN A C 1
ATOM 970 O O . GLN A 1 116 ? 21.423 -1.969 -14.768 1.00 98.25 116 GLN A O 1
ATOM 975 N N . GLN A 1 117 ? 21.585 -2.396 -12.573 1.00 98.12 117 GLN A N 1
ATOM 976 C CA . GLN A 1 117 ? 22.628 -3.410 -12.730 1.00 98.12 117 GLN A CA 1
ATOM 977 C C . GLN A 1 117 ? 22.136 -4.628 -13.520 1.00 98.12 117 GLN A C 1
ATOM 979 O O . GLN A 1 117 ? 22.827 -5.065 -14.443 1.00 98.12 117 GLN A O 1
ATOM 984 N N . GLN A 1 118 ? 20.941 -5.144 -13.218 1.00 96.88 118 GLN A N 1
ATOM 985 C CA . GLN A 1 118 ? 20.360 -6.260 -13.972 1.00 96.88 118 GLN A CA 1
ATOM 986 C C . GLN A 1 118 ? 20.157 -5.925 -15.451 1.00 96.88 118 GLN A C 1
ATOM 988 O O . GLN A 1 118 ? 20.549 -6.706 -16.318 1.00 96.88 118 GLN A O 1
ATOM 993 N N . ILE A 1 119 ? 19.611 -4.742 -15.745 1.00 97.56 119 ILE A N 1
ATOM 994 C CA . ILE A 1 119 ? 19.433 -4.257 -17.119 1.00 97.56 119 ILE A CA 1
ATOM 995 C C . ILE A 1 119 ? 20.783 -4.212 -17.849 1.00 97.56 119 ILE A C 1
ATOM 997 O O . ILE A 1 119 ? 20.895 -4.689 -18.978 1.00 97.56 119 ILE A O 1
ATOM 1001 N N . ASN A 1 120 ? 21.836 -3.704 -17.202 1.00 97.56 120 ASN A N 1
ATOM 1002 C CA . ASN A 1 120 ? 23.174 -3.639 -17.793 1.00 97.56 120 ASN A CA 1
ATOM 1003 C C . ASN A 1 120 ? 23.759 -5.024 -18.102 1.00 97.56 120 ASN A C 1
ATOM 1005 O O . ASN A 1 120 ? 24.398 -5.203 -19.141 1.00 97.56 120 ASN A O 1
ATOM 1009 N N . ILE A 1 121 ? 23.549 -6.006 -17.220 1.00 97.00 121 ILE A N 1
ATOM 1010 C CA . ILE A 1 121 ? 23.992 -7.390 -17.439 1.00 97.00 121 ILE A CA 1
ATOM 1011 C C . ILE A 1 121 ? 23.258 -8.000 -18.638 1.00 97.00 121 ILE A C 1
ATOM 1013 O O . ILE A 1 121 ? 23.910 -8.531 -19.538 1.00 97.00 121 ILE A O 1
ATOM 1017 N N . LEU A 1 122 ? 21.929 -7.874 -18.686 1.00 96.38 122 LEU A N 1
ATOM 1018 C CA . LEU A 1 122 ? 21.108 -8.391 -19.786 1.00 96.38 122 LEU A CA 1
ATOM 1019 C C . LEU A 1 122 ? 21.495 -7.759 -21.129 1.00 96.38 122 LEU A C 1
ATOM 1021 O O . LEU A 1 122 ? 21.665 -8.468 -22.119 1.00 96.38 122 LEU A O 1
ATOM 1025 N N . ASN A 1 123 ? 21.733 -6.446 -21.160 1.00 96.00 123 ASN A N 1
ATOM 1026 C CA . ASN A 1 123 ? 22.168 -5.753 -22.374 1.00 96.00 123 ASN A CA 1
ATOM 1027 C C . ASN A 1 123 ? 23.505 -6.292 -22.900 1.00 96.00 123 ASN A C 1
ATOM 1029 O O . ASN A 1 123 ? 23.637 -6.531 -24.097 1.00 96.00 123 ASN A O 1
ATOM 1033 N N . ARG A 1 124 ? 24.479 -6.554 -22.018 1.00 94.38 124 ARG A N 1
ATOM 1034 C CA . ARG A 1 124 ? 25.764 -7.154 -22.422 1.00 94.38 124 ARG A CA 1
ATOM 1035 C C . ARG A 1 124 ? 25.583 -8.551 -23.012 1.00 94.38 124 ARG A C 1
ATOM 1037 O O . ARG A 1 124 ? 26.224 -8.872 -24.008 1.00 94.38 124 ARG A O 1
ATOM 1044 N N . GLN A 1 125 ? 24.713 -9.371 -22.421 1.00 94.12 125 GLN A N 1
ATOM 1045 C CA . GLN A 1 125 ? 24.410 -10.709 -22.939 1.00 94.12 125 GLN A CA 1
ATOM 1046 C C . GLN A 1 125 ? 23.786 -10.642 -24.339 1.00 94.12 125 GLN A C 1
ATOM 1048 O O . GLN A 1 125 ? 24.184 -11.398 -25.224 1.00 94.12 125 GLN A O 1
ATOM 1053 N N . LEU A 1 126 ? 22.865 -9.702 -24.564 1.00 94.50 126 LEU A N 1
ATOM 1054 C CA . LEU A 1 126 ? 22.253 -9.482 -25.875 1.00 94.50 126 LEU A CA 1
ATOM 1055 C C . LEU A 1 126 ? 23.272 -9.023 -26.927 1.00 94.50 126 LEU A C 1
ATOM 1057 O O . LEU A 1 126 ? 23.237 -9.521 -28.054 1.00 94.50 126 LEU A O 1
ATOM 1061 N N . THR A 1 127 ? 24.199 -8.125 -26.575 1.00 92.94 127 THR A N 1
ATOM 1062 C CA . THR A 1 127 ? 25.269 -7.683 -27.486 1.00 92.94 127 THR A CA 1
ATOM 1063 C C . THR A 1 127 ? 26.137 -8.855 -27.938 1.00 92.94 127 THR A C 1
ATOM 1065 O O . THR A 1 127 ? 26.314 -9.041 -29.138 1.00 92.94 127 THR A O 1
ATOM 1068 N N . VAL A 1 128 ? 26.594 -9.702 -27.007 1.00 90.19 128 VAL A N 1
ATOM 1069 C CA . VAL A 1 128 ? 27.426 -10.878 -27.328 1.00 90.19 128 VAL A CA 1
ATOM 1070 C C . VAL A 1 128 ? 26.702 -11.852 -28.262 1.00 90.19 128 VAL A C 1
ATOM 1072 O O . VAL A 1 128 ? 27.304 -12.353 -29.208 1.00 90.19 128 VAL A O 1
ATOM 1075 N N . LEU A 1 129 ? 25.412 -12.115 -28.031 1.00 86.31 129 LEU A N 1
ATOM 1076 C CA . LEU A 1 129 ? 24.623 -13.004 -28.892 1.00 86.31 129 LEU A CA 1
ATOM 1077 C C . LEU A 1 129 ? 24.410 -12.421 -30.293 1.00 86.31 129 LEU A C 1
ATOM 1079 O O . LEU A 1 129 ? 24.470 -13.151 -31.279 1.00 86.31 129 LEU A O 1
ATOM 1083 N N . THR A 1 130 ? 24.184 -11.111 -30.384 1.00 80.62 130 THR A N 1
ATOM 1084 C CA . THR A 1 130 ? 23.949 -10.430 -31.663 1.00 80.62 130 THR A CA 1
ATOM 1085 C C . THR A 1 130 ? 25.230 -10.370 -32.495 1.00 80.62 130 THR A C 1
ATOM 1087 O O . THR A 1 130 ? 25.200 -10.690 -33.679 1.00 80.62 130 THR A O 1
ATOM 1090 N N . GLU A 1 131 ? 26.369 -10.049 -31.874 1.00 71.56 131 GLU A N 1
ATOM 1091 C CA . GLU A 1 131 ? 27.680 -10.037 -32.538 1.00 71.56 131 GLU A CA 1
ATOM 1092 C C . GLU A 1 131 ? 28.166 -11.452 -32.897 1.00 71.56 131 GLU A C 1
ATOM 1094 O O . GLU A 1 131 ? 28.776 -11.657 -33.948 1.00 71.56 131 GLU A O 1
ATOM 1099 N N . GLY A 1 132 ? 27.858 -12.450 -32.063 1.00 64.44 132 GLY A N 1
ATOM 1100 C CA . GLY A 1 132 ? 28.143 -13.859 -32.342 1.00 64.44 132 GLY A CA 1
ATOM 1101 C C . GLY A 1 132 ? 27.329 -14.429 -33.509 1.00 64.44 132 GLY A C 1
ATOM 1102 O O . GLY A 1 132 ? 27.838 -15.270 -34.244 1.00 64.44 132 GLY A O 1
ATOM 1103 N N . ALA A 1 133 ? 26.098 -13.949 -33.721 1.00 62.00 133 ALA A N 1
ATOM 1104 C CA . ALA A 1 133 ? 25.241 -14.366 -34.832 1.00 62.00 133 ALA A CA 1
ATOM 1105 C C . ALA A 1 133 ? 25.601 -13.700 -36.173 1.00 62.00 133 ALA A C 1
ATOM 1107 O O . ALA A 1 133 ? 25.336 -14.273 -37.225 1.00 62.00 133 ALA A O 1
ATOM 1108 N N . THR A 1 134 ? 26.208 -12.509 -36.163 1.00 59.66 134 THR A N 1
ATOM 1109 C CA . THR A 1 134 ? 26.624 -11.799 -37.390 1.00 59.66 134 THR A CA 1
ATOM 1110 C C . THR A 1 134 ? 27.950 -12.282 -37.985 1.00 59.66 134 THR A C 1
ATOM 1112 O O . THR A 1 134 ? 28.277 -11.900 -39.105 1.00 59.66 134 THR A O 1
ATOM 1115 N N . ASN A 1 135 ? 28.706 -13.113 -37.262 1.00 54.72 135 ASN A N 1
ATOM 1116 C CA . ASN A 1 135 ? 30.022 -13.616 -37.677 1.00 54.72 135 ASN A CA 1
ATOM 1117 C C . ASN A 1 135 ? 30.009 -15.107 -38.091 1.00 54.72 135 ASN A C 1
ATOM 1119 O O . ASN A 1 135 ? 31.069 -15.736 -38.107 1.00 54.72 135 ASN A O 1
ATOM 1123 N N . GLY A 1 136 ? 28.829 -15.670 -38.383 1.00 45.09 136 GLY A N 1
ATOM 1124 C CA . GLY A 1 136 ? 28.622 -17.061 -38.814 1.00 45.09 136 GLY A CA 1
ATOM 1125 C C . GLY A 1 136 ? 28.120 -17.179 -40.245 1.00 45.09 136 GLY A C 1
ATOM 1126 O O . GLY A 1 136 ? 27.294 -16.329 -40.647 1.00 45.09 136 GLY A O 1
#

pLDDT: mean 80.19, std 22.33, range [33.81, 98.31]

Foldseek 3Di:
DDDDDDDDDDDPDDDDDPPPPPPPPPPPPPPDDDDPPPADDQPDDAQAAFQQAGFHDKDFADPPDPCCVVPNGHIKTWGDRDPPDPDTDIDDSVRTGHDDPVRVVVVVVVVVVVVVVVVVVVVVVVVCVVVVVVVD